Protein AF-A0A8D8CHS1-F1 (afdb_monomer)

Secondary structure (DSSP, 8-state):
-HHHHHHHHHHHSPPB--BTTTTB-HHHHHTTTHHIIIIITTTS-HHHHHHHHHHTB-HHHHHHHHHHHTTS-GGGS-HHHHHHHHHHHTS--S-HHHHHHHHHT----TT--HHHHHHHHHHHHHHHTGGG--

Mean predicted aligned error: 7.47 Å

Foldseek 3Di:
DLVVLLVVLLVVQAAQDFDQPVQSFLVVSCVVCVVVCVPSVVPPAQQSLLVSNLVRYDPVLNVQLCVVCPPDDSSVDGNVRSSVSRCVSRPHPDDLVRLLVVLVPDDADPPDDPVRSVVVNVVSCVSNVVVVVD

InterPro domains:
  IPR055510 Domain of unknown function DUF7083 [PF23309] (6-93)

Nearest PDB structures (foldseek):
  8uyo-assembly1_1  TM=6.974E-01  e=1.046E-02  Homo sapiens
  8rb3-assembly1_A  TM=7.189E-01  e=1.327E-01  Mus musculus
  7t15-assembly1_B  TM=5.092E-01  e=3.398E+00  Simian immunodeficiency virus - cpz

pLDDT: mean 86.01, std 7.74, range [52.75, 95.25]

Structure (mmCIF, N/CA/C/O backbone):
data_AF-A0A8D8CHS1-F1
#
_entry.id   AF-A0A8D8CHS1-F1
#
loop_
_atom_site.group_PDB
_atom_site.id
_atom_site.type_symbol
_atom_site.label_atom_id
_atom_site.label_alt_id
_atom_site.label_comp_id
_atom_site.label_asym_id
_atom_site.label_entity_id
_atom_site.label_seq_id
_atom_site.pdbx_PDB_ins_code
_atom_site.Cartn_x
_atom_site.Cartn_y
_atom_site.Cartn_z
_atom_site.occupancy
_atom_site.B_iso_or_equiv
_atom_site.auth_seq_id
_atom_site.auth_comp_id
_atom_site.auth_asym_id
_atom_site.auth_atom_id
_atom_site.pdbx_PDB_model_num
ATOM 1 N N . ASN A 1 1 ? 3.166 12.541 -24.275 1.00 64.50 1 ASN A N 1
ATOM 2 C CA . ASN A 1 1 ? 4.473 12.366 -23.610 1.00 64.50 1 ASN A CA 1
ATOM 3 C C . ASN A 1 1 ? 4.259 11.487 -22.374 1.00 64.50 1 ASN A C 1
ATOM 5 O O . ASN A 1 1 ? 3.403 11.865 -21.582 1.00 64.50 1 ASN A O 1
ATOM 9 N N . PRO A 1 2 ? 4.913 10.320 -22.209 1.00 67.62 2 PRO A N 1
ATOM 10 C CA . PRO A 1 2 ? 4.682 9.426 -21.061 1.00 67.62 2 PRO A CA 1
ATOM 11 C C . PRO A 1 2 ? 4.878 10.110 -19.698 1.00 67.62 2 PRO A C 1
ATOM 13 O O . PRO A 1 2 ? 4.138 9.822 -18.763 1.00 67.62 2 PRO A O 1
ATOM 16 N N . GLU A 1 3 ? 5.787 11.081 -19.601 1.00 74.94 3 GLU A N 1
ATOM 17 C CA . GLU A 1 3 ? 6.011 11.852 -18.368 1.00 74.94 3 GLU A CA 1
ATOM 18 C C . GLU A 1 3 ? 4.808 12.718 -17.964 1.00 74.94 3 GLU A C 1
ATOM 20 O O . GLU A 1 3 ? 4.461 12.761 -16.790 1.00 74.94 3 GLU A O 1
ATOM 25 N N . GLN A 1 4 ? 4.092 13.316 -18.923 1.00 79.19 4 GLN A N 1
ATOM 26 C CA . GLN A 1 4 ? 2.876 14.095 -18.633 1.00 79.19 4 GLN A CA 1
A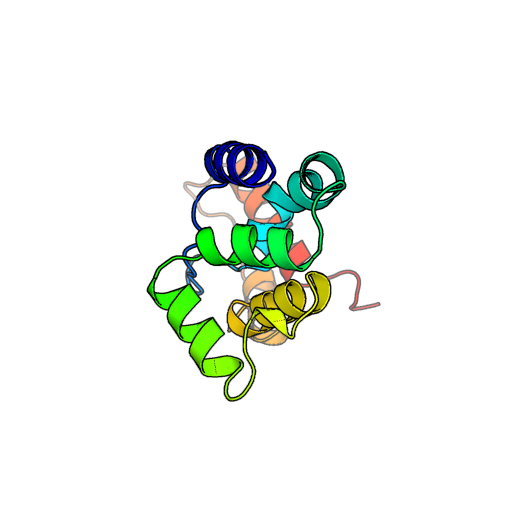TOM 27 C C . GLN A 1 4 ? 1.742 13.222 -18.081 1.00 79.19 4 GLN A C 1
ATOM 29 O O . GLN A 1 4 ? 0.956 13.676 -17.250 1.00 79.19 4 GLN A O 1
ATOM 34 N N . ILE A 1 5 ? 1.652 11.968 -18.537 1.00 80.88 5 ILE A N 1
ATOM 35 C CA . ILE A 1 5 ? 0.672 11.001 -18.028 1.00 80.88 5 ILE A CA 1
ATOM 36 C C . ILE A 1 5 ? 1.037 10.630 -16.588 1.00 80.88 5 ILE A C 1
ATOM 38 O O . ILE A 1 5 ? 0.178 10.670 -15.715 1.00 80.88 5 ILE A O 1
ATOM 42 N N . ILE A 1 6 ? 2.316 10.351 -16.321 1.00 82.81 6 ILE A N 1
ATOM 43 C CA . ILE A 1 6 ? 2.814 10.052 -14.971 1.00 82.81 6 ILE A CA 1
ATOM 44 C C . ILE A 1 6 ? 2.561 11.227 -14.020 1.00 82.81 6 ILE A C 1
ATOM 46 O O . ILE A 1 6 ? 2.073 10.999 -12.920 1.00 82.81 6 ILE A O 1
ATOM 50 N N . ASP A 1 7 ? 2.842 12.467 -14.426 1.00 85.12 7 ASP A N 1
ATOM 51 C CA . ASP A 1 7 ? 2.589 13.654 -13.599 1.00 85.12 7 ASP A CA 1
ATOM 52 C C . ASP A 1 7 ? 1.097 13.850 -13.303 1.00 85.12 7 ASP A C 1
ATOM 54 O O . ASP A 1 7 ? 0.719 14.140 -12.167 1.00 85.12 7 ASP A O 1
ATOM 58 N N . SER A 1 8 ? 0.238 13.633 -14.302 1.00 87.06 8 SER A N 1
ATOM 59 C CA . SER A 1 8 ? -1.216 13.746 -14.136 1.00 87.06 8 SER A CA 1
ATOM 60 C C . SER A 1 8 ? -1.760 12.678 -13.184 1.00 87.06 8 SER A C 1
ATOM 62 O O . SER A 1 8 ? -2.515 12.990 -12.265 1.00 87.06 8 SER A O 1
ATOM 64 N N . LEU A 1 9 ? -1.332 11.422 -13.351 1.00 87.06 9 LEU A N 1
ATOM 65 C CA . LEU A 1 9 ? -1.710 10.320 -12.462 1.00 87.06 9 LEU A CA 1
ATOM 66 C C . LEU A 1 9 ? -1.152 10.522 -11.054 1.00 87.06 9 LEU A C 1
ATOM 68 O O . LEU A 1 9 ? -1.853 10.297 -10.071 1.00 87.06 9 LEU A O 1
ATOM 72 N N . ALA A 1 10 ? 0.081 11.017 -10.944 1.00 87.31 10 ALA A N 1
ATOM 73 C CA . ALA A 1 10 ? 0.673 11.372 -9.668 1.00 87.31 10 ALA A CA 1
ATOM 74 C C . ALA A 1 10 ? -0.160 12.445 -8.949 1.00 87.31 10 ALA A C 1
ATOM 76 O O . ALA A 1 10 ? -0.337 12.351 -7.739 1.00 87.31 10 ALA A O 1
ATOM 77 N N . GLY A 1 11 ? -0.7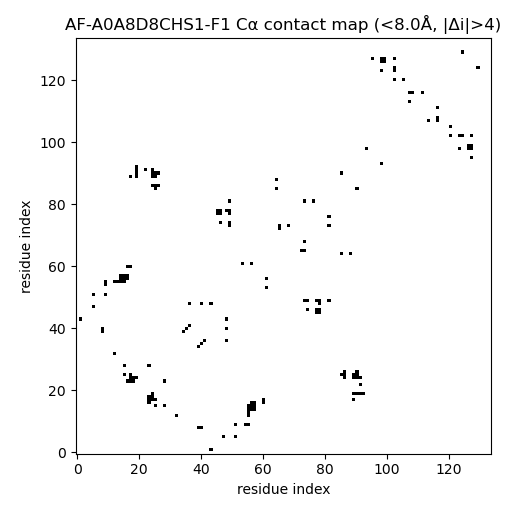22 13.427 -9.654 1.00 88.00 11 GLY A N 1
ATOM 78 C CA . GLY A 1 11 ? -1.619 14.422 -9.054 1.00 88.00 11 GLY A CA 1
ATOM 79 C C . GLY A 1 11 ? -2.839 13.816 -8.342 1.00 88.00 11 GLY A C 1
ATOM 80 O O . GLY A 1 11 ? -3.295 14.364 -7.340 1.00 88.00 11 GLY A O 1
ATOM 81 N N . ASN A 1 12 ? -3.316 12.656 -8.802 1.00 87.19 12 ASN A N 1
ATOM 82 C CA . ASN A 1 12 ? -4.489 11.970 -8.251 1.00 87.19 12 ASN A CA 1
ATOM 83 C C . ASN A 1 12 ? -4.166 11.017 -7.088 1.00 87.19 12 ASN A C 1
ATOM 85 O O . ASN A 1 12 ? -5.075 10.550 -6.401 1.00 87.19 12 ASN A O 1
ATOM 89 N N . ILE A 1 13 ? -2.884 10.731 -6.842 1.00 91.38 13 ILE A N 1
ATOM 90 C CA . ILE A 1 13 ? -2.440 9.815 -5.789 1.00 91.38 13 ILE A CA 1
ATOM 91 C C . ILE A 1 13 ? -1.867 10.623 -4.623 1.00 91.38 13 ILE A C 1
ATOM 93 O O . ILE A 1 13 ? -0.918 11.397 -4.788 1.00 91.38 13 ILE A O 1
ATOM 97 N N . LYS A 1 14 ? -2.407 10.413 -3.418 1.00 91.56 14 LYS A N 1
ATOM 98 C CA . LYS A 1 14 ? -1.819 10.965 -2.188 1.00 91.56 14 LYS A CA 1
ATOM 99 C C . LYS A 1 14 ? -0.586 10.17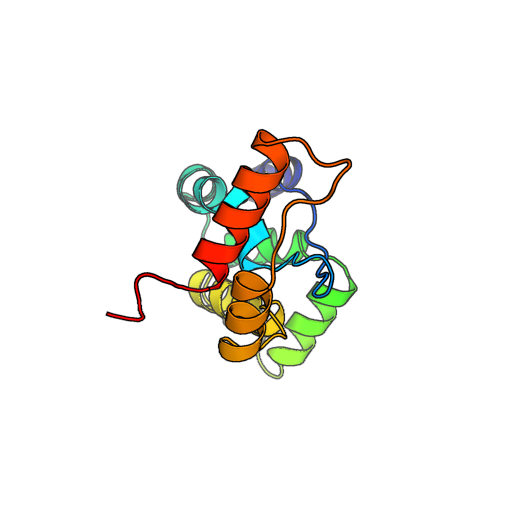3 -1.784 1.00 91.56 14 LYS A C 1
ATOM 101 O O . LYS A 1 14 ? -0.614 8.947 -1.838 1.00 91.56 14 LYS A O 1
ATOM 106 N N . ASP A 1 15 ? 0.431 10.865 -1.292 1.00 93.38 15 ASP A N 1
ATOM 107 C CA . ASP A 1 15 ? 1.663 10.223 -0.842 1.00 93.38 15 ASP A CA 1
ATOM 108 C C . ASP A 1 15 ? 1.390 9.224 0.294 1.00 93.38 15 ASP A C 1
ATOM 110 O O . ASP A 1 15 ? 0.617 9.486 1.224 1.00 93.38 15 ASP A O 1
ATOM 114 N N . PHE A 1 16 ? 2.017 8.059 0.199 1.00 93.69 16 PHE A N 1
ATOM 115 C CA . PHE A 1 16 ? 1.996 7.023 1.212 1.00 93.69 16 PHE A CA 1
ATOM 116 C C . PHE A 1 16 ? 2.954 7.377 2.346 1.00 93.69 16 PHE A C 1
ATOM 118 O O . PHE A 1 16 ? 4.123 7.677 2.114 1.00 93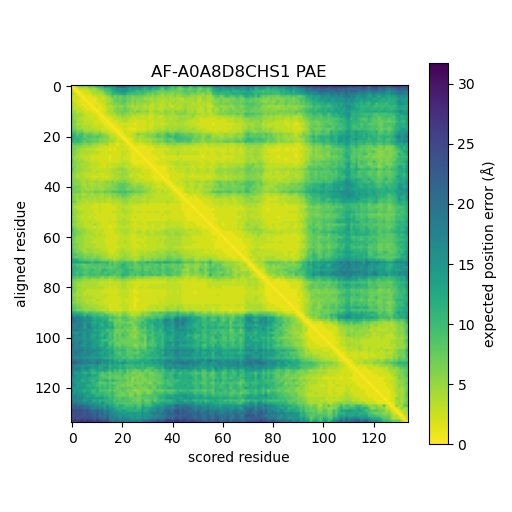.69 16 PHE A O 1
ATOM 125 N N . ARG A 1 17 ? 2.460 7.297 3.580 1.00 92.88 17 ARG A N 1
ATOM 126 C CA . ARG A 1 17 ? 3.260 7.401 4.802 1.00 92.88 17 ARG A CA 1
ATOM 127 C C . ARG A 1 17 ? 2.900 6.227 5.684 1.00 92.88 17 ARG A C 1
ATOM 129 O O . ARG A 1 17 ? 1.721 6.034 5.986 1.00 92.88 17 ARG A O 1
ATOM 136 N N . TYR A 1 18 ? 3.893 5.428 6.035 1.00 91.56 18 TYR A N 1
ATOM 137 C CA . TYR A 1 18 ? 3.667 4.208 6.780 1.00 91.56 18 TYR A CA 1
ATOM 138 C C . TYR A 1 18 ? 3.441 4.523 8.256 1.00 91.56 18 TYR A C 1
ATOM 140 O O . TYR A 1 18 ? 4.262 5.172 8.900 1.00 91.56 18 TYR A O 1
ATOM 148 N N . ASP A 1 19 ? 2.342 4.013 8.803 1.00 87.44 19 ASP A N 1
ATOM 149 C CA . ASP A 1 19 ? 2.031 4.121 10.223 1.00 87.44 19 ASP A CA 1
ATOM 150 C C . ASP A 1 19 ? 1.426 2.799 10.699 1.00 87.44 19 ASP A C 1
ATOM 152 O O . ASP A 1 19 ? 0.256 2.490 10.460 1.00 87.44 19 ASP A O 1
ATOM 156 N N . ALA A 1 20 ? 2.261 1.988 11.346 1.00 78.00 20 AL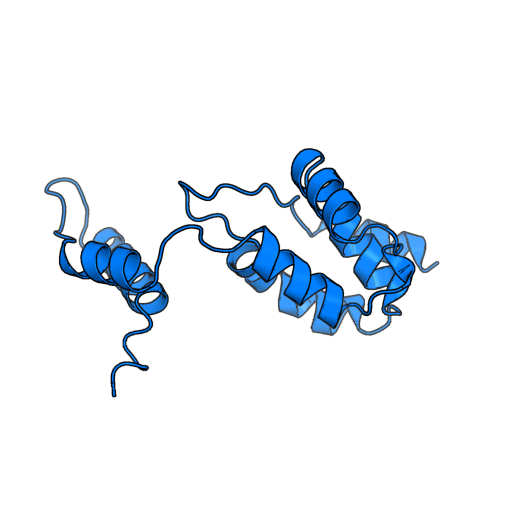A A N 1
ATOM 157 C CA . ALA A 1 20 ? 1.852 0.686 11.854 1.00 78.00 20 ALA A CA 1
ATOM 158 C C . ALA A 1 20 ? 0.814 0.803 12.981 1.00 78.00 20 ALA A C 1
ATOM 160 O O . ALA A 1 20 ? -0.075 -0.043 13.071 1.00 78.00 20 ALA A O 1
ATOM 161 N N . ASP A 1 21 ? 0.912 1.845 13.809 1.00 75.50 21 ASP A N 1
ATOM 162 C CA . ASP A 1 21 ? 0.094 2.018 15.012 1.00 75.50 21 ASP A CA 1
ATOM 163 C C . ASP A 1 21 ? -1.334 2.427 14.637 1.00 75.50 21 ASP A C 1
ATOM 165 O O . ASP A 1 21 ? -2.308 1.925 15.198 1.00 75.50 21 ASP A O 1
ATOM 169 N N . ASN A 1 22 ? -1.469 3.244 13.590 1.00 77.06 22 ASN A N 1
ATOM 170 C CA . ASN A 1 22 ? -2.757 3.640 13.020 1.00 77.06 22 ASN A CA 1
ATOM 171 C C . ASN A 1 22 ? -3.241 2.716 11.887 1.00 77.06 22 ASN A C 1
ATOM 173 O O . ASN A 1 22 ? -4.207 3.033 11.186 1.00 77.06 22 ASN A O 1
ATOM 177 N N . SER A 1 23 ? -2.605 1.549 11.708 1.00 75.25 23 SER A N 1
ATOM 178 C CA . SER A 1 23 ? -2.946 0.564 10.666 1.00 75.25 23 SER A CA 1
ATOM 179 C C . SER A 1 23 ? -2.901 1.128 9.234 1.00 75.25 23 SER A C 1
ATOM 181 O O . SER A 1 23 ? -3.595 0.642 8.336 1.00 75.25 23 SER A O 1
ATOM 183 N N . VAL A 1 24 ? -2.081 2.155 8.999 1.00 85.50 24 VAL A N 1
ATOM 184 C CA . VAL A 1 24 ? -1.796 2.702 7.670 1.00 85.50 24 VAL A CA 1
ATOM 185 C C . VAL A 1 24 ? -0.730 1.825 7.020 1.00 85.50 24 VAL A C 1
ATOM 187 O O . VAL A 1 24 ? 0.467 2.108 7.042 1.00 85.50 24 VAL A O 1
ATOM 190 N N . THR A 1 25 ? -1.192 0.707 6.467 1.00 90.88 25 THR A N 1
ATOM 191 C CA . THR A 1 25 ? -0.360 -0.247 5.727 1.00 90.88 25 THR A CA 1
ATOM 192 C C . THR A 1 25 ? -0.333 0.086 4.243 1.00 90.88 25 THR A C 1
ATOM 194 O O . THR A 1 25 ? -1.258 0.711 3.711 1.00 90.88 25 THR A O 1
ATOM 197 N N . PHE A 1 26 ? 0.700 -0.384 3.547 1.00 92.00 26 PHE A N 1
ATOM 198 C CA . PHE A 1 26 ? 0.784 -0.202 2.100 1.00 92.00 26 PHE A CA 1
ATOM 199 C C . PHE A 1 26 ? -0.383 -0.880 1.375 1.00 92.00 26 PHE A C 1
ATOM 201 O O . PHE A 1 26 ? -0.954 -0.287 0.470 1.00 92.00 26 PHE A O 1
ATOM 208 N N . ALA A 1 27 ? -0.825 -2.060 1.826 1.00 90.25 27 ALA A N 1
ATOM 209 C CA . ALA A 1 27 ? -1.976 -2.752 1.242 1.00 90.25 27 ALA A CA 1
ATOM 210 C C . ALA A 1 27 ? -3.273 -1.917 1.307 1.00 90.25 27 ALA A C 1
ATOM 212 O O . ALA A 1 27 ? -3.994 -1.825 0.317 1.00 90.25 27 ALA A O 1
ATOM 213 N N . ALA A 1 28 ? -3.547 -1.268 2.446 1.00 89.06 28 ALA A N 1
ATOM 214 C CA . ALA A 1 28 ? -4.743 -0.439 2.635 1.00 89.06 28 ALA A CA 1
ATOM 215 C C . ALA A 1 28 ? -4.680 0.917 1.907 1.00 89.06 28 ALA A C 1
ATOM 217 O O . ALA A 1 28 ? -5.711 1.546 1.651 1.00 89.06 28 ALA A O 1
ATOM 218 N N . TRP A 1 29 ? -3.475 1.414 1.627 1.00 92.88 29 TRP A N 1
ATOM 219 C CA . TRP A 1 29 ? -3.279 2.584 0.775 1.00 92.88 29 TRP A CA 1
ATOM 220 C C . TRP A 1 29 ? -3.415 2.208 -0.703 1.00 92.88 29 TRP A C 1
ATOM 222 O O . TRP A 1 29 ? -4.159 2.862 -1.428 1.00 92.88 29 TRP A O 1
ATOM 232 N N . TYR A 1 30 ? -2.765 1.120 -1.120 1.00 92.25 30 TYR A N 1
ATOM 233 C CA . TYR A 1 30 ? -2.736 0.647 -2.500 1.00 92.25 30 TYR A CA 1
ATOM 234 C C . TYR A 1 30 ? -4.128 0.240 -2.994 1.00 92.25 30 TYR A C 1
ATOM 236 O O . TYR A 1 30 ? -4.489 0.593 -4.108 1.00 92.25 30 TYR A O 1
ATOM 244 N N . SER A 1 31 ? -4.967 -0.376 -2.151 1.00 91.38 31 SER A N 1
ATOM 245 C CA . SER A 1 31 ? -6.346 -0.738 -2.525 1.00 91.38 31 SER A CA 1
ATOM 246 C C . SER A 1 31 ? -7.224 0.446 -2.949 1.00 91.38 31 SER A C 1
ATOM 248 O O . SER A 1 31 ? -8.225 0.246 -3.626 1.00 91.38 31 SER A O 1
ATOM 250 N N . ARG A 1 32 ? -6.865 1.685 -2.582 1.00 90.12 32 ARG A N 1
ATOM 251 C CA . ARG A 1 32 ? -7.582 2.901 -3.012 1.00 90.12 32 ARG A CA 1
ATOM 252 C C . ARG A 1 32 ? -7.224 3.333 -4.429 1.00 90.12 32 ARG A C 1
ATOM 254 O O . ARG A 1 32 ? -7.955 4.122 -5.017 1.00 90.12 32 ARG A O 1
ATOM 261 N N . TYR A 1 33 ? -6.079 2.878 -4.926 1.00 91.06 33 TYR A N 1
ATOM 262 C CA . TYR A 1 33 ? -5.512 3.278 -6.209 1.00 91.06 33 TYR A CA 1
ATOM 263 C C . TYR A 1 33 ? -5.271 2.083 -7.138 1.00 91.06 33 TYR A C 1
ATOM 265 O O . TYR A 1 33 ? -4.776 2.284 -8.240 1.00 91.06 33 TYR A O 1
ATOM 273 N N . ASP A 1 34 ? -5.611 0.859 -6.726 1.00 88.94 34 ASP A N 1
ATOM 274 C CA . ASP A 1 34 ? -5.410 -0.348 -7.535 1.00 88.94 34 ASP A CA 1
ATOM 275 C C . ASP A 1 34 ? -6.116 -0.230 -8.893 1.00 88.94 34 ASP A C 1
ATOM 277 O O . ASP A 1 34 ? -5.491 -0.440 -9.929 1.00 88.94 34 ASP A O 1
ATOM 281 N N . ASP A 1 35 ? -7.358 0.268 -8.905 1.00 89.00 35 ASP A N 1
ATOM 282 C CA . ASP A 1 35 ? -8.098 0.555 -10.140 1.00 89.00 35 ASP A CA 1
ATOM 283 C C . ASP A 1 35 ? -7.396 1.591 -11.032 1.00 89.00 35 ASP A C 1
ATOM 285 O O . ASP A 1 35 ? -7.380 1.443 -12.253 1.00 89.00 35 ASP A O 1
ATOM 289 N N . LEU A 1 36 ? -6.753 2.609 -10.445 1.00 90.44 36 LEU A N 1
ATOM 290 C CA . LEU A 1 36 ? -5.979 3.606 -11.196 1.00 90.44 36 LEU A CA 1
ATOM 291 C C . LEU A 1 36 ? -4.772 2.942 -11.871 1.00 90.44 36 LEU A C 1
ATOM 293 O O . LEU A 1 36 ? -4.491 3.199 -13.043 1.00 90.44 36 LEU A O 1
ATOM 297 N N . PHE A 1 37 ? -4.071 2.045 -11.172 1.00 88.44 37 PHE A N 1
ATOM 298 C CA . PHE A 1 37 ? -2.960 1.298 -11.766 1.00 88.44 37 PHE A CA 1
ATOM 299 C C . PHE A 1 37 ? -3.424 0.282 -12.824 1.00 88.44 37 PHE A C 1
ATOM 301 O O . PHE A 1 37 ? -2.724 0.068 -13.819 1.00 88.44 37 PHE A O 1
ATOM 308 N N . ALA A 1 38 ? -4.603 -0.314 -12.635 1.00 87.81 38 ALA A N 1
ATOM 309 C CA . ALA A 1 38 ? -5.176 -1.307 -13.535 1.00 87.81 38 ALA A CA 1
ATOM 310 C C . ALA A 1 38 ? -5.779 -0.696 -14.809 1.00 87.81 38 ALA A C 1
ATOM 312 O O . ALA A 1 38 ? -5.643 -1.287 -15.878 1.00 87.81 38 ALA A O 1
ATOM 313 N N . GLN A 1 39 ? -6.429 0.468 -14.715 1.00 88.00 39 GLN A N 1
ATOM 314 C CA . GLN A 1 39 ? -7.173 1.089 -15.817 1.00 88.00 39 GLN A CA 1
ATOM 315 C C . GLN A 1 39 ? -6.416 2.277 -16.417 1.00 88.00 39 GLN A C 1
ATOM 317 O O . GLN A 1 39 ? -6.070 2.264 -17.601 1.00 88.00 39 GLN A O 1
ATOM 322 N N . ASP A 1 40 ? -6.094 3.283 -15.605 1.00 85.38 40 ASP A N 1
ATOM 323 C CA . ASP A 1 40 ? -5.518 4.540 -16.095 1.00 85.38 40 ASP A CA 1
ATOM 324 C C . ASP A 1 40 ? -4.031 4.398 -16.444 1.00 85.38 40 ASP A C 1
ATOM 326 O O . ASP A 1 40 ? -3.546 4.945 -17.439 1.00 85.38 40 ASP A O 1
ATOM 330 N N . ALA A 1 41 ? -3.300 3.602 -15.661 1.00 86.00 41 ALA A N 1
ATOM 331 C CA . ALA A 1 41 ? -1.906 3.267 -15.923 1.00 86.00 41 ALA A CA 1
ATOM 332 C C . ALA A 1 41 ? -1.739 2.018 -16.806 1.00 86.00 41 ALA A C 1
ATOM 334 O O . ALA A 1 41 ? -0.604 1.606 -17.045 1.00 86.00 41 ALA A O 1
ATOM 335 N N . ALA A 1 42 ? -2.816 1.421 -17.336 1.00 86.00 42 ALA A N 1
ATOM 336 C CA . ALA A 1 42 ? -2.758 0.183 -18.127 1.00 86.00 42 ALA A CA 1
ATOM 337 C C . ALA A 1 42 ? -1.789 0.270 -19.317 1.00 86.00 42 ALA A C 1
ATOM 339 O O . ALA A 1 42 ? -1.125 -0.701 -19.670 1.00 86.00 42 ALA A O 1
ATOM 340 N N . ARG A 1 43 ? -1.701 1.459 -19.925 1.00 85.00 43 ARG A N 1
ATOM 341 C CA . ARG A 1 43 ? -0.846 1.755 -21.085 1.00 85.00 43 ARG A CA 1
ATOM 342 C C . ARG A 1 43 ? 0.619 2.014 -20.721 1.00 85.00 43 ARG A C 1
ATOM 344 O O . ARG A 1 43 ? 1.449 2.125 -21.622 1.00 85.00 43 ARG A O 1
ATOM 351 N N . LEU A 1 44 ? 0.936 2.165 -19.434 1.00 87.06 44 LEU A N 1
ATOM 352 C CA . LEU A 1 44 ? 2.303 2.358 -18.963 1.00 87.06 44 LEU A CA 1
ATOM 353 C C . LEU A 1 44 ? 3.027 1.012 -18.888 1.00 87.06 44 LEU A C 1
ATOM 355 O O . LEU A 1 44 ? 2.462 0.007 -18.460 1.00 87.06 44 LEU A O 1
ATOM 359 N N . GLN A 1 45 ? 4.297 1.025 -19.284 1.00 88.88 45 GLN A N 1
ATOM 360 C CA . GLN A 1 45 ? 5.214 -0.085 -19.050 1.00 88.88 45 GLN A CA 1
ATOM 361 C C . GLN A 1 45 ? 5.507 -0.219 -17.549 1.00 88.88 45 GLN A C 1
ATOM 363 O O . GLN A 1 45 ? 5.351 0.742 -16.786 1.00 88.88 45 GLN A O 1
ATOM 368 N N . ASP A 1 46 ? 5.939 -1.401 -17.124 1.00 88.81 46 ASP A N 1
ATOM 369 C CA . ASP A 1 46 ? 6.184 -1.700 -15.711 1.00 88.81 46 ASP A CA 1
ATOM 370 C C . ASP A 1 46 ? 7.195 -0.742 -15.072 1.00 88.81 46 ASP A C 1
ATOM 372 O O . ASP A 1 46 ? 6.953 -0.240 -13.977 1.00 88.81 46 ASP A O 1
ATOM 376 N N . ASP A 1 47 ? 8.258 -0.371 -15.784 1.00 87.75 47 ASP A N 1
ATOM 377 C CA . ASP A 1 47 ? 9.262 0.582 -15.302 1.00 87.75 47 ASP A CA 1
ATOM 378 C C . ASP A 1 47 ? 8.666 1.978 -15.020 1.00 87.75 47 ASP A C 1
ATOM 380 O O . ASP A 1 47 ? 9.089 2.679 -14.097 1.00 87.75 47 ASP A O 1
ATOM 384 N N . ALA A 1 48 ? 7.673 2.404 -15.803 1.00 88.94 48 ALA A N 1
ATOM 385 C CA . ALA A 1 48 ? 6.956 3.657 -15.598 1.00 88.94 48 ALA A CA 1
ATOM 386 C C . ALA A 1 48 ? 5.978 3.561 -14.417 1.00 88.94 48 ALA A C 1
ATOM 388 O O . AL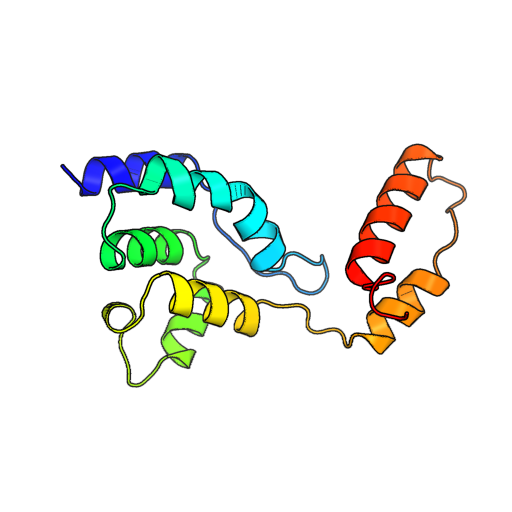A A 1 48 ? 5.881 4.509 -13.633 1.00 88.94 48 ALA A O 1
ATOM 389 N N . LYS A 1 49 ? 5.301 2.417 -14.245 1.00 90.88 49 LYS A N 1
ATOM 390 C CA . LYS A 1 49 ? 4.419 2.164 -13.093 1.00 90.88 49 LYS A CA 1
ATOM 391 C C . LYS A 1 49 ? 5.201 2.104 -11.783 1.00 90.88 49 LYS A C 1
ATOM 393 O O . LYS A 1 49 ? 4.798 2.736 -10.810 1.00 90.88 49 LYS A O 1
ATOM 398 N N . VAL A 1 50 ? 6.349 1.423 -11.775 1.00 90.88 50 VAL A N 1
ATOM 399 C CA . VAL A 1 50 ? 7.267 1.374 -10.627 1.00 90.88 50 VAL A CA 1
ATOM 400 C C . VAL A 1 50 ? 7.748 2.780 -10.278 1.00 90.88 50 VAL A C 1
ATOM 402 O O . VAL A 1 50 ? 7.650 3.192 -9.126 1.00 90.88 50 VAL A O 1
ATOM 405 N N . ARG A 1 51 ? 8.180 3.578 -11.264 1.00 90.00 51 ARG A N 1
ATOM 406 C CA . ARG A 1 51 ? 8.577 4.979 -11.027 1.00 90.00 51 ARG A CA 1
ATOM 407 C C . ARG A 1 51 ? 7.450 5.829 -10.436 1.00 90.00 51 ARG A C 1
ATOM 409 O O . ARG A 1 51 ? 7.700 6.590 -9.503 1.00 90.00 51 ARG A O 1
ATOM 416 N N . LEU A 1 52 ? 6.225 5.701 -10.953 1.00 90.88 52 LEU A N 1
ATOM 417 C CA . LEU A 1 52 ? 5.051 6.396 -10.415 1.00 90.88 52 LEU A CA 1
ATOM 418 C C . LEU A 1 52 ? 4.785 5.995 -8.957 1.00 90.88 52 LEU A C 1
ATOM 420 O O . LEU A 1 52 ? 4.555 6.863 -8.117 1.00 90.88 52 LEU A O 1
ATOM 424 N N . LEU A 1 53 ? 4.862 4.698 -8.655 1.00 92.06 53 LEU A N 1
ATOM 425 C CA . LEU A 1 53 ? 4.634 4.163 -7.317 1.00 92.06 53 LEU A CA 1
ATOM 426 C C . LEU A 1 53 ? 5.681 4.660 -6.314 1.00 92.06 53 LEU A C 1
ATOM 428 O O . LEU A 1 53 ? 5.325 5.157 -5.248 1.00 92.06 53 LEU A O 1
ATOM 432 N N . LEU A 1 54 ? 6.964 4.597 -6.676 1.00 90.88 54 LEU A N 1
ATOM 433 C CA . LEU A 1 54 ? 8.065 5.042 -5.818 1.00 90.88 54 LEU A CA 1
ATOM 434 C C . LEU A 1 54 ? 8.047 6.550 -5.574 1.00 90.88 54 LEU A C 1
ATOM 436 O O . LEU A 1 54 ? 8.332 6.986 -4.463 1.00 90.88 54 LEU A O 1
ATOM 440 N N . ARG A 1 55 ? 7.632 7.346 -6.567 1.00 91.25 55 ARG A N 1
ATOM 441 C CA . ARG A 1 55 ? 7.433 8.796 -6.407 1.00 91.25 55 ARG A CA 1
ATOM 442 C C . ARG A 1 55 ? 6.345 9.136 -5.386 1.00 91.25 55 ARG A C 1
ATOM 444 O O . ARG A 1 55 ? 6.314 10.257 -4.888 1.00 91.25 55 ARG A O 1
ATOM 451 N N . LYS A 1 56 ? 5.445 8.193 -5.106 1.00 93.75 56 LYS A N 1
ATOM 452 C CA . LYS A 1 56 ? 4.353 8.347 -4.146 1.00 93.75 56 LYS A CA 1
ATOM 453 C C . LYS A 1 56 ? 4.642 7.771 -2.777 1.00 93.75 56 LYS A C 1
ATOM 455 O O . LYS A 1 56 ? 3.796 7.891 -1.899 1.00 93.75 56 LYS A O 1
ATOM 460 N N . LEU A 1 57 ? 5.822 7.206 -2.562 1.00 93.50 57 LEU A N 1
ATOM 461 C CA . LEU A 1 57 ? 6.288 6.883 -1.224 1.00 93.50 57 LEU A CA 1
ATOM 462 C C . LEU A 1 57 ? 6.808 8.151 -0.541 1.00 93.50 57 LEU A C 1
ATOM 464 O O . LEU A 1 57 ? 7.446 8.995 -1.171 1.00 93.50 57 LEU A O 1
ATOM 468 N N . GLY A 1 58 ? 6.557 8.278 0.760 1.00 92.75 58 GLY A N 1
ATOM 469 C CA . GLY A 1 58 ? 7.256 9.250 1.585 1.00 92.75 58 GLY A CA 1
ATOM 470 C C . GLY A 1 58 ? 8.764 8.991 1.575 1.00 92.75 58 GLY A C 1
ATOM 471 O O . GLY A 1 58 ? 9.226 7.886 1.289 1.00 92.75 58 GLY A O 1
ATOM 472 N N . LEU A 1 59 ? 9.545 10.027 1.887 1.00 91.81 59 LEU A N 1
ATOM 473 C CA . LEU A 1 59 ? 11.008 9.942 1.948 1.00 91.81 59 LEU A CA 1
ATOM 474 C C . LEU A 1 59 ? 11.519 8.744 2.778 1.00 91.81 59 LEU A C 1
ATOM 476 O O . LEU A 1 59 ? 12.309 7.969 2.234 1.00 91.81 59 LEU A O 1
ATOM 480 N N . PRO A 1 60 ? 11.064 8.518 4.031 1.00 92.06 60 PRO A N 1
ATOM 481 C CA . PRO A 1 60 ? 11.584 7.405 4.823 1.00 92.06 60 PRO A CA 1
ATOM 482 C C . PRO A 1 60 ? 11.150 6.039 4.273 1.00 92.06 60 PRO A C 1
ATOM 484 O O . PRO A 1 60 ? 11.902 5.067 4.357 1.00 92.06 60 PRO A O 1
ATOM 487 N N . GLU A 1 61 ? 9.959 5.935 3.677 1.00 93.31 61 GLU A N 1
ATOM 488 C CA . GLU A 1 61 ? 9.497 4.701 3.040 1.00 93.31 61 GLU A CA 1
ATOM 489 C C . GLU A 1 61 ? 10.291 4.389 1.768 1.00 93.31 61 GLU A C 1
ATOM 491 O O . GLU A 1 61 ? 10.686 3.243 1.544 1.00 93.31 61 GLU A O 1
ATOM 496 N N . HIS A 1 62 ? 10.567 5.408 0.957 1.00 92.19 62 HIS A N 1
ATOM 497 C CA . HIS A 1 62 ? 11.376 5.276 -0.246 1.00 92.19 62 HIS A CA 1
ATOM 498 C C . HIS A 1 62 ? 12.802 4.819 0.090 1.00 92.19 62 HIS A C 1
ATOM 500 O O . HIS A 1 62 ? 13.286 3.847 -0.487 1.00 92.19 62 HIS A O 1
ATOM 506 N N . GLU A 1 63 ? 13.466 5.463 1.056 1.00 92.31 63 GLU A N 1
ATOM 507 C CA . GLU A 1 63 ? 14.810 5.070 1.504 1.00 92.31 63 GLU A CA 1
ATOM 508 C C . GLU A 1 63 ? 14.848 3.631 2.026 1.00 92.31 63 GLU A C 1
ATOM 510 O O . GLU A 1 63 ? 15.767 2.870 1.708 1.00 92.31 63 GLU A O 1
ATOM 515 N N . ARG A 1 64 ? 13.825 3.225 2.786 1.00 92.25 64 ARG A N 1
ATOM 516 C CA . ARG A 1 64 ? 13.715 1.860 3.304 1.00 92.25 64 ARG A CA 1
ATOM 517 C C . ARG A 1 64 ? 13.523 0.829 2.194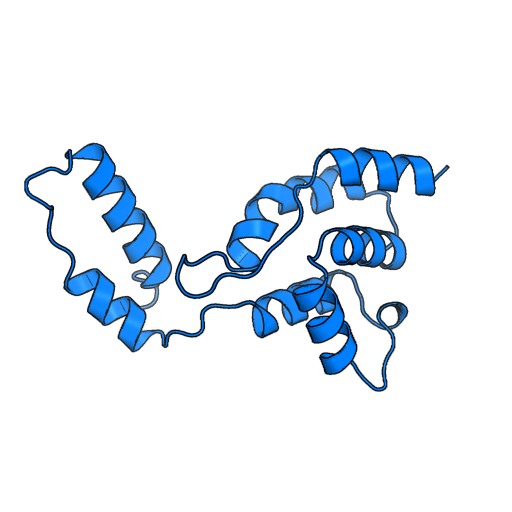 1.00 92.25 64 ARG A C 1
ATOM 519 O O . ARG A 1 64 ? 14.132 -0.235 2.266 1.00 92.25 64 ARG A O 1
ATOM 526 N N . TYR A 1 65 ? 12.717 1.136 1.177 1.00 91.38 65 TYR A N 1
ATOM 527 C CA . TYR A 1 65 ? 12.566 0.273 0.005 1.00 91.38 65 TYR A CA 1
ATOM 528 C C . TYR A 1 65 ? 13.887 0.139 -0.759 1.00 91.38 65 TYR A C 1
ATOM 530 O O . TYR A 1 65 ? 14.342 -0.978 -0.989 1.00 91.38 65 TYR A O 1
ATOM 538 N N . VAL A 1 66 ? 14.541 1.262 -1.078 1.00 90.62 66 VAL A N 1
ATOM 539 C CA . VAL A 1 66 ? 15.828 1.264 -1.793 1.00 90.62 66 VAL A CA 1
ATOM 540 C C . VAL A 1 66 ? 16.888 0.483 -1.019 1.00 90.62 66 VAL A C 1
ATOM 542 O O . VAL A 1 66 ? 17.607 -0.305 -1.618 1.00 90.62 66 VAL A O 1
ATOM 545 N N . SER A 1 67 ? 16.947 0.633 0.305 1.00 91.56 67 SER A N 1
ATOM 546 C CA . SER A 1 67 ? 17.892 -0.109 1.151 1.00 91.56 67 SER A CA 1
ATOM 547 C C . SER A 1 67 ? 17.622 -1.616 1.168 1.00 91.56 67 SER A C 1
ATOM 549 O O . SER A 1 67 ? 18.558 -2.400 1.291 1.00 91.56 67 SER A O 1
ATOM 551 N N . PHE A 1 68 ? 16.355 -2.029 1.058 1.00 89.12 68 PHE A N 1
ATOM 552 C CA . PHE A 1 68 ? 15.961 -3.439 1.082 1.00 89.12 68 PHE A CA 1
ATOM 553 C C . PHE A 1 68 ? 16.312 -4.179 -0.210 1.00 89.12 68 PHE A C 1
ATOM 555 O O . PHE A 1 68 ? 16.703 -5.340 -0.158 1.00 89.12 68 PHE A O 1
ATOM 562 N N . ILE A 1 69 ? 16.175 -3.519 -1.361 1.00 89.06 69 ILE A N 1
ATOM 563 C CA . ILE A 1 69 ? 16.424 -4.152 -2.662 1.00 89.06 69 ILE A CA 1
ATOM 564 C C . ILE A 1 69 ? 17.913 -4.232 -3.030 1.00 89.06 69 ILE A C 1
ATOM 566 O O . ILE A 1 69 ? 18.252 -4.870 -4.024 1.00 89.06 69 ILE A O 1
ATOM 570 N N . LEU A 1 70 ? 18.810 -3.605 -2.259 1.00 87.06 70 LEU A N 1
ATOM 571 C CA . LEU A 1 70 ? 20.247 -3.656 -2.529 1.00 87.06 70 LEU A CA 1
ATOM 572 C C . LEU A 1 70 ? 20.761 -5.108 -2.551 1.00 87.06 70 LEU A C 1
ATOM 574 O O . LEU A 1 70 ? 20.399 -5.902 -1.681 1.00 87.06 70 LEU A O 1
ATOM 578 N N . PRO A 1 71 ? 21.643 -5.462 -3.507 1.00 85.50 71 PRO A N 1
ATOM 579 C CA . PRO A 1 71 ? 22.343 -4.587 -4.459 1.00 85.50 71 PRO A CA 1
ATOM 580 C C . PRO A 1 71 ? 21.597 -4.310 -5.784 1.00 85.50 71 PRO A C 1
ATOM 582 O O . PRO A 1 71 ? 22.170 -3.663 -6.659 1.00 85.50 71 PRO A O 1
ATOM 585 N N . ALA A 1 72 ? 20.366 -4.799 -5.961 1.00 87.12 72 ALA A N 1
ATOM 586 C CA . ALA A 1 72 ? 19.576 -4.576 -7.175 1.00 87.12 72 ALA A CA 1
ATOM 587 C C . ALA A 1 72 ? 19.035 -3.136 -7.260 1.00 87.12 72 ALA A C 1
ATOM 589 O O . ALA A 1 72 ? 18.982 -2.411 -6.260 1.00 87.12 72 ALA A O 1
ATOM 590 N N . VAL A 1 73 ? 18.618 -2.711 -8.458 1.00 80.62 73 VAL A N 1
ATOM 591 C CA . VAL A 1 73 ? 17.997 -1.394 -8.668 1.00 80.62 73 VAL A CA 1
ATOM 592 C C . VAL A 1 73 ? 16.487 -1.517 -8.871 1.00 80.62 73 VAL A C 1
ATOM 594 O O . VAL A 1 73 ? 16.019 -2.527 -9.386 1.00 80.62 73 VAL A O 1
ATOM 597 N N . PRO A 1 74 ? 15.684 -0.478 -8.560 1.00 77.12 74 PRO A N 1
ATOM 598 C CA . PRO A 1 74 ? 14.229 -0.552 -8.711 1.00 77.12 74 PRO A CA 1
ATOM 599 C C . PRO A 1 74 ? 13.739 -0.891 -10.125 1.00 77.12 74 PRO A C 1
ATOM 601 O O . PRO A 1 74 ? 12.606 -1.319 -10.292 1.00 77.12 74 PRO A O 1
ATOM 604 N N . LYS A 1 75 ? 14.579 -0.676 -11.144 1.00 75.75 75 LYS A N 1
ATOM 605 C CA . LYS A 1 75 ? 14.286 -1.000 -12.546 1.00 75.75 75 LYS A CA 1
ATOM 606 C C . LYS A 1 75 ? 14.368 -2.498 -12.856 1.00 75.75 75 LYS A C 1
ATOM 608 O O . LYS A 1 75 ? 13.861 -2.903 -13.894 1.00 75.75 75 LYS A O 1
ATOM 613 N N . ASP A 1 76 ? 15.001 -3.282 -11.985 1.00 79.88 76 ASP A N 1
ATOM 614 C CA . ASP A 1 76 ? 15.164 -4.729 -12.153 1.00 79.88 76 ASP A CA 1
ATOM 615 C C . ASP A 1 76 ? 13.917 -5.507 -11.702 1.00 79.88 76 ASP A C 1
ATOM 617 O O . ASP A 1 76 ? 13.815 -6.708 -11.941 1.00 79.88 76 ASP A O 1
ATOM 621 N N . PHE A 1 77 ? 12.968 -4.831 -11.049 1.00 84.50 77 PHE A N 1
ATOM 622 C CA . PHE A 1 77 ? 11.753 -5.425 -10.506 1.00 84.50 77 PHE A CA 1
ATOM 623 C C . PHE A 1 77 ? 10.557 -5.124 -11.404 1.00 84.50 77 PHE A C 1
ATOM 625 O O . PHE A 1 77 ? 10.393 -4.000 -11.888 1.00 84.50 77 PHE A O 1
ATOM 632 N N . SER A 1 78 ? 9.679 -6.115 -11.580 1.00 91.50 78 SER A N 1
ATOM 633 C CA . SER A 1 78 ? 8.378 -5.872 -12.199 1.00 91.50 78 SER A CA 1
ATOM 634 C C . SER A 1 78 ? 7.501 -5.006 -11.292 1.00 91.50 78 SER A C 1
ATOM 636 O O . SER A 1 78 ? 7.763 -4.831 -10.090 1.00 91.50 78 SER A O 1
ATOM 638 N N . PHE A 1 79 ? 6.420 -4.465 -11.853 1.00 90.25 79 PHE A N 1
ATOM 639 C CA . PHE A 1 79 ? 5.454 -3.723 -11.048 1.00 90.25 79 PHE A CA 1
ATOM 640 C C . PHE A 1 79 ? 4.832 -4.612 -9.961 1.00 90.25 79 PHE A C 1
ATOM 642 O O . PHE A 1 79 ? 4.704 -4.182 -8.814 1.00 90.25 79 PHE A O 1
ATOM 649 N N . ALA A 1 80 ? 4.518 -5.866 -10.298 1.00 91.06 80 ALA A N 1
ATOM 650 C CA . ALA A 1 80 ? 3.961 -6.836 -9.360 1.00 91.06 80 ALA A CA 1
ATOM 651 C C . ALA A 1 80 ? 4.932 -7.146 -8.207 1.00 91.06 80 ALA A C 1
ATOM 653 O O . ALA A 1 80 ? 4.546 -7.043 -7.041 1.00 91.06 80 ALA A O 1
ATOM 654 N N . ASP A 1 81 ? 6.205 -7.417 -8.516 1.00 91.38 81 ASP A N 1
ATOM 655 C CA . ASP A 1 81 ? 7.225 -7.718 -7.500 1.00 91.38 81 ASP A CA 1
ATOM 656 C C . ASP A 1 81 ? 7.450 -6.533 -6.554 1.00 91.38 81 ASP A C 1
ATOM 658 O O . ASP A 1 81 ? 7.598 -6.701 -5.339 1.00 91.38 81 ASP A O 1
ATOM 662 N N . THR A 1 82 ? 7.438 -5.314 -7.101 1.00 91.81 82 THR A N 1
ATOM 663 C CA . THR A 1 82 ? 7.564 -4.078 -6.319 1.00 91.81 82 THR A CA 1
ATOM 664 C C . THR A 1 82 ? 6.390 -3.928 -5.352 1.00 91.81 82 THR A C 1
ATOM 666 O O . THR A 1 82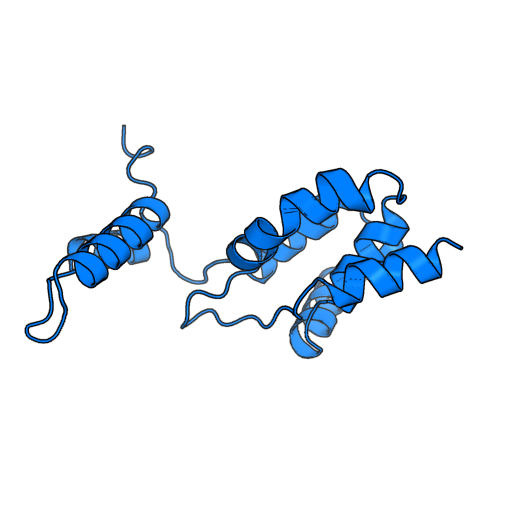 ? 6.589 -3.651 -4.167 1.00 91.81 82 THR A O 1
ATOM 669 N N . VAL A 1 83 ? 5.160 -4.133 -5.835 1.00 92.88 83 VAL A N 1
ATOM 670 C CA . VAL A 1 83 ? 3.944 -4.052 -5.015 1.00 92.88 83 VAL A CA 1
ATOM 671 C C . VAL A 1 83 ? 3.982 -5.077 -3.881 1.00 92.88 83 VAL A C 1
ATOM 673 O O . VAL A 1 83 ? 3.697 -4.723 -2.735 1.00 92.88 83 VAL A O 1
ATOM 676 N N . ASP A 1 84 ? 4.370 -6.320 -4.155 1.00 91.69 84 ASP A N 1
ATOM 677 C CA . ASP A 1 84 ? 4.425 -7.363 -3.128 1.00 91.69 84 ASP A CA 1
ATOM 678 C C . ASP A 1 84 ? 5.561 -7.140 -2.122 1.00 91.69 84 ASP A C 1
ATOM 680 O O . ASP A 1 84 ? 5.365 -7.303 -0.912 1.00 91.69 84 ASP A O 1
ATOM 684 N N . THR A 1 85 ? 6.709 -6.639 -2.579 1.00 91.44 85 THR A N 1
ATOM 685 C CA . THR A 1 85 ? 7.805 -6.214 -1.698 1.00 91.44 85 THR A CA 1
ATOM 686 C C . THR A 1 85 ? 7.358 -5.095 -0.754 1.00 91.44 85 THR A C 1
ATOM 688 O O . THR A 1 85 ? 7.599 -5.159 0.454 1.00 91.44 85 THR A O 1
ATOM 691 N N . LEU A 1 86 ? 6.642 -4.088 -1.264 1.00 92.81 86 LEU A N 1
ATOM 692 C CA . LEU A 1 86 ? 6.125 -2.979 -0.457 1.00 92.81 86 LEU A CA 1
ATOM 693 C C . LEU A 1 86 ? 5.043 -3.432 0.533 1.00 92.81 86 LEU A C 1
ATOM 695 O O . LEU A 1 86 ? 5.050 -2.986 1.682 1.00 92.81 86 LEU A O 1
ATOM 699 N N . LYS A 1 87 ? 4.158 -4.362 0.146 1.00 91.25 87 LYS A N 1
ATOM 700 C CA . LYS A 1 87 ? 3.198 -4.986 1.078 1.00 91.25 87 LYS A CA 1
ATOM 701 C C . LYS A 1 87 ? 3.905 -5.719 2.219 1.00 91.25 87 LYS A C 1
ATOM 703 O O . LYS A 1 87 ? 3.418 -5.673 3.345 1.00 91.25 87 LYS A O 1
ATOM 708 N N . SER A 1 88 ? 5.036 -6.370 1.942 1.00 88.50 88 SER A N 1
ATOM 709 C CA . SER A 1 88 ? 5.841 -7.062 2.954 1.00 88.50 88 SER A CA 1
ATOM 710 C C . SER A 1 88 ? 6.552 -6.077 3.895 1.00 88.50 88 SER A C 1
ATOM 712 O O . SER A 1 88 ? 6.433 -6.173 5.117 1.00 88.50 88 SER A O 1
ATOM 714 N N . LEU A 1 89 ? 7.225 -5.060 3.346 1.00 89.94 89 LEU A N 1
ATOM 715 C CA . LEU A 1 89 ? 7.985 -4.064 4.118 1.00 89.94 89 LEU A CA 1
ATOM 716 C C . LEU A 1 89 ? 7.117 -3.154 4.999 1.00 89.94 89 LEU A C 1
ATOM 718 O O . LEU A 1 89 ? 7.532 -2.748 6.096 1.00 89.94 89 LEU A O 1
ATOM 722 N N . PHE A 1 90 ? 5.928 -2.822 4.500 1.00 90.50 90 PHE A N 1
ATOM 723 C CA . PHE A 1 90 ? 4.979 -1.884 5.100 1.00 90.50 90 PHE A CA 1
ATOM 724 C C . PHE A 1 90 ? 3.637 -2.561 5.416 1.00 90.50 90 PHE A C 1
ATOM 726 O O . PHE A 1 90 ? 2.563 -1.958 5.305 1.00 90.50 90 PHE A O 1
ATOM 733 N N . GLY A 1 91 ? 3.708 -3.842 5.780 1.00 85.31 91 GLY A N 1
ATOM 734 C CA . GLY A 1 91 ? 2.584 -4.638 6.256 1.00 85.31 91 GLY A CA 1
ATOM 735 C C . GLY A 1 91 ? 2.310 -4.442 7.746 1.00 85.31 91 GLY A C 1
ATOM 736 O O . GLY A 1 91 ? 2.979 -3.677 8.437 1.00 85.31 91 GLY A O 1
ATOM 737 N N . ALA A 1 92 ? 1.312 -5.152 8.269 1.00 78.25 92 ALA A N 1
ATOM 738 C CA . ALA A 1 92 ? 1.025 -5.130 9.699 1.00 78.25 92 ALA A CA 1
ATOM 739 C C . ALA A 1 92 ? 2.194 -5.738 10.497 1.00 78.25 92 ALA A C 1
ATOM 741 O O . ALA A 1 92 ? 2.626 -6.854 10.217 1.00 78.25 92 ALA A O 1
ATOM 742 N N . LYS A 1 93 ? 2.673 -5.032 11.530 1.00 73.31 93 LYS A N 1
ATOM 743 C CA . LYS A 1 93 ? 3.671 -5.566 12.484 1.00 73.31 93 LYS A CA 1
ATOM 744 C C . LYS A 1 93 ? 3.074 -6.564 13.479 1.00 73.31 93 LYS A C 1
ATOM 746 O O . LYS A 1 93 ? 3.802 -7.241 14.197 1.00 73.31 93 LYS A O 1
ATOM 751 N N . GLU A 1 94 ? 1.750 -6.615 13.565 1.00 73.50 94 GLU A N 1
ATOM 752 C CA . GLU A 1 94 ? 1.032 -7.415 14.544 1.00 73.50 94 GLU A CA 1
ATOM 753 C C . GLU A 1 94 ? 0.750 -8.829 14.018 1.00 73.50 94 GLU A C 1
ATOM 755 O O . GLU A 1 94 ? 0.273 -9.018 12.894 1.00 73.50 94 GLU A O 1
ATOM 760 N N . SER A 1 95 ? 1.012 -9.836 14.858 1.00 76.75 95 SER A N 1
ATOM 761 C CA . SER A 1 95 ? 0.731 -11.232 14.521 1.00 76.75 95 SER A CA 1
ATOM 762 C C . SER A 1 95 ? -0.765 -11.457 14.258 1.00 76.75 95 SER A C 1
ATOM 764 O O . SER A 1 95 ? -1.624 -10.744 14.782 1.00 76.75 95 SER A O 1
ATOM 766 N N . VAL A 1 96 ? -1.100 -12.490 13.478 1.00 74.62 96 VAL A N 1
ATOM 767 C CA . VAL A 1 96 ? -2.503 -12.898 13.263 1.00 74.62 96 VAL A CA 1
ATOM 768 C C . VAL A 1 96 ? -3.199 -13.160 14.603 1.00 74.62 96 VAL A C 1
ATOM 770 O O . VAL A 1 96 ? -4.317 -12.705 14.807 1.00 74.62 96 VAL A O 1
ATOM 773 N N . VAL A 1 97 ? -2.531 -13.834 15.545 1.00 79.25 97 VAL A N 1
ATOM 774 C CA . VAL A 1 97 ? -3.104 -14.158 16.863 1.00 79.25 97 VAL A CA 1
ATOM 775 C C . VAL A 1 97 ? -3.400 -12.894 17.668 1.00 79.25 97 VAL A C 1
ATOM 777 O O . VAL A 1 97 ? -4.481 -12.774 18.236 1.00 79.25 97 VAL A O 1
ATOM 780 N N . SER A 1 98 ? -2.481 -11.930 17.672 1.00 80.19 98 SER A N 1
ATOM 781 C CA . SER A 1 98 ? -2.648 -10.655 18.378 1.00 80.19 98 SER A CA 1
ATOM 782 C C . SER A 1 98 ? -3.809 -9.836 17.798 1.00 80.19 98 SER A C 1
ATOM 784 O O . SER A 1 98 ? -4.675 -9.390 18.554 1.00 80.19 98 SER A O 1
ATOM 786 N N . ARG A 1 99 ? -3.916 -9.752 16.461 1.00 78.00 99 ARG A N 1
ATOM 787 C CA . ARG A 1 99 ? -5.066 -9.124 15.781 1.00 78.00 99 ARG A CA 1
ATOM 788 C C . ARG A 1 99 ? -6.384 -9.807 16.141 1.00 78.00 99 ARG A C 1
ATOM 790 O O . ARG A 1 99 ? -7.368 -9.136 16.451 1.00 78.00 99 ARG A O 1
ATOM 797 N N . ARG A 1 100 ? -6.396 -11.145 16.154 1.00 82.56 100 ARG A N 1
ATOM 798 C CA . ARG A 1 100 ? -7.585 -11.932 16.502 1.00 82.56 100 ARG A CA 1
ATOM 799 C C . ARG A 1 100 ? -8.026 -11.706 17.940 1.00 82.56 100 ARG A C 1
ATOM 801 O O . ARG A 1 100 ? -9.200 -11.454 18.192 1.00 82.56 100 ARG A O 1
ATOM 808 N N . TYR A 1 101 ? -7.075 -11.748 18.866 1.00 84.19 101 TYR A N 1
ATOM 809 C CA . TYR A 1 101 ? -7.322 -11.489 20.276 1.00 84.19 101 TYR A CA 1
ATOM 810 C C . TYR A 1 101 ? -7.911 -10.091 20.489 1.00 84.19 101 TYR A C 1
ATOM 812 O O . TYR A 1 101 ? -8.958 -9.964 21.115 1.00 84.19 101 TYR A O 1
ATOM 820 N N . ARG A 1 102 ? -7.324 -9.056 19.872 1.00 81.75 102 ARG A N 1
ATOM 821 C CA . ARG A 1 102 ? -7.845 -7.683 19.935 1.00 81.75 102 ARG A CA 1
ATOM 822 C C . ARG A 1 102 ? -9.279 -7.580 19.416 1.00 81.75 102 ARG A C 1
ATOM 824 O O . ARG A 1 102 ? -10.107 -6.941 20.057 1.00 81.75 102 ARG A O 1
ATOM 831 N N . CYS A 1 103 ? -9.581 -8.209 18.279 1.00 83.69 103 CYS A N 1
ATOM 832 C CA . CYS A 1 103 ? -10.931 -8.218 17.715 1.00 83.69 103 CYS A CA 1
ATOM 833 C C . CYS A 1 103 ? -11.953 -8.844 18.675 1.00 83.69 103 CYS A C 1
ATOM 835 O O . CYS A 1 103 ? -13.056 -8.329 18.798 1.00 83.69 103 CYS A O 1
ATOM 837 N N . LEU A 1 104 ? -11.594 -9.920 19.383 1.00 86.31 104 LEU A N 1
ATOM 838 C CA . LEU A 1 104 ? -12.482 -10.571 20.356 1.00 86.31 104 LEU A CA 1
ATOM 839 C C . LEU A 1 104 ? -12.670 -9.757 21.645 1.00 86.31 104 LEU A C 1
ATOM 841 O O . LEU A 1 104 ? -13.625 -9.986 22.380 1.00 86.31 104 LEU A O 1
ATOM 845 N N . GLN A 1 105 ? -11.771 -8.812 21.924 1.00 87.69 105 GLN A N 1
ATOM 846 C CA . GLN A 1 105 ? -11.827 -7.954 23.107 1.00 87.69 105 GLN A CA 1
ATOM 847 C C . GLN A 1 105 ? -12.600 -6.649 22.896 1.00 87.69 105 GLN A C 1
ATOM 849 O O . GLN A 1 105 ? -12.761 -5.882 23.848 1.00 87.69 105 GLN A O 1
ATOM 854 N N . ILE A 1 106 ? -13.057 -6.348 21.677 1.00 88.75 106 ILE A N 1
ATOM 855 C CA . ILE A 1 106 ? -13.750 -5.083 21.442 1.00 88.75 106 ILE A CA 1
ATOM 856 C C . ILE A 1 106 ? -15.120 -5.067 22.111 1.00 88.75 106 ILE A C 1
ATOM 858 O O . ILE A 1 106 ? -15.925 -5.984 21.980 1.00 88.75 106 ILE A O 1
ATOM 862 N N . SER A 1 107 ? -15.398 -3.961 22.785 1.00 90.62 107 SER A N 1
ATOM 863 C CA . SER A 1 107 ? -16.718 -3.607 23.280 1.00 90.62 107 SER A CA 1
ATOM 864 C C . SER A 1 107 ? -17.094 -2.221 22.766 1.00 90.62 107 SER A C 1
ATOM 866 O O . SER A 1 107 ? -16.231 -1.411 22.387 1.00 90.62 107 SER A O 1
ATOM 868 N N . LYS A 1 108 ? -18.399 -1.959 22.698 1.00 92.44 108 LYS A N 1
ATOM 869 C CA . LYS A 1 108 ? -18.922 -0.644 22.338 1.00 92.44 108 LYS A CA 1
ATOM 870 C C . LYS A 1 108 ? -18.589 0.340 23.456 1.00 92.44 108 LYS A C 1
ATOM 872 O O . LYS A 1 108 ? -18.906 0.081 24.617 1.00 92.44 108 LYS A O 1
ATOM 877 N N . GLN A 1 109 ? -18.002 1.483 23.113 1.00 91.50 109 GLN A N 1
ATOM 878 C CA . GLN A 1 109 ? -17.751 2.522 24.111 1.00 91.50 109 GLN A CA 1
ATOM 879 C C . GLN A 1 109 ? -19.055 3.268 24.469 1.00 91.50 109 GLN A C 1
ATOM 881 O O . GLN A 1 109 ? -19.966 3.358 23.634 1.00 91.50 109 GLN A O 1
ATOM 886 N N . PRO A 1 110 ? -19.179 3.836 25.685 1.00 90.50 110 PRO A N 1
ATOM 887 C CA . PRO A 1 110 ? -20.386 4.563 26.091 1.00 90.50 110 PRO A CA 1
ATOM 888 C C . PRO A 1 110 ? -20.711 5.757 25.181 1.00 90.50 110 PRO A C 1
ATOM 890 O O . PRO A 1 110 ? -21.878 6.024 24.915 1.00 90.50 110 PRO A O 1
ATOM 893 N N . THR A 1 111 ? -19.679 6.434 24.674 1.00 92.81 111 THR A N 1
ATOM 894 C CA . THR A 1 111 ? -19.763 7.630 23.820 1.00 92.81 111 THR A CA 1
ATOM 895 C C . THR A 1 111 ? -19.848 7.328 22.321 1.00 92.81 111 THR A C 1
ATOM 897 O O . THR A 1 111 ? -20.074 8.236 21.529 1.00 92.81 111 THR A O 1
ATOM 900 N N . GLU A 1 112 ? -19.653 6.072 21.917 1.00 93.12 112 GLU A N 1
ATOM 901 C CA . GLU A 1 112 ? -19.653 5.643 20.515 1.00 93.12 112 GLU A CA 1
ATOM 902 C C . GLU A 1 112 ? -21.086 5.351 20.052 1.00 93.12 112 GLU A C 1
ATOM 904 O O . GLU A 1 112 ? -21.864 4.739 20.784 1.00 93.12 112 GLU A O 1
ATOM 909 N N . ASP A 1 113 ? -21.469 5.761 18.846 1.00 95.25 113 ASP A N 1
ATOM 910 C CA . ASP A 1 113 ? -22.760 5.383 18.268 1.00 95.25 113 ASP A CA 1
ATOM 911 C C . ASP A 1 113 ? -22.714 3.966 17.656 1.00 95.25 113 ASP A C 1
ATOM 913 O O . ASP A 1 113 ? -21.654 3.367 17.464 1.00 95.25 113 ASP A O 1
ATOM 917 N N . HIS A 1 114 ? -23.882 3.395 17.355 1.00 91.56 114 HIS A N 1
ATOM 918 C CA . HIS A 1 114 ? -23.965 2.027 16.834 1.00 91.56 114 HIS A CA 1
ATOM 919 C C . HIS A 1 114 ? -23.324 1.855 15.451 1.00 91.56 114 HIS A C 1
ATOM 921 O O . HIS A 1 114 ? -22.785 0.784 15.176 1.00 91.56 114 HIS A O 1
ATOM 927 N N . VAL A 1 115 ? -23.362 2.879 14.594 1.00 94.00 115 VAL A N 1
ATOM 928 C CA . VAL A 1 115 ? -22.791 2.812 13.243 1.00 94.00 115 VAL A CA 1
ATOM 929 C C . VAL A 1 115 ? -21.271 2.830 13.332 1.00 94.00 115 VAL A C 1
ATOM 931 O O . VAL A 1 115 ? -20.623 1.965 12.747 1.00 94.00 115 VAL A O 1
ATOM 934 N N . SER A 1 116 ? -20.699 3.736 14.126 1.00 92.25 116 SER A N 1
ATOM 935 C CA . SER A 1 116 ? -19.250 3.775 14.369 1.00 92.25 116 SER A CA 1
ATOM 936 C C . SER A 1 116 ? -18.734 2.461 14.959 1.00 92.25 116 SER A C 1
ATOM 938 O O . SER A 1 116 ? -17.738 1.915 14.474 1.00 92.25 116 SER A O 1
ATOM 940 N N . TYR A 1 117 ? -19.461 1.892 15.929 1.00 92.19 117 TYR A N 1
ATOM 941 C CA . TYR A 1 117 ? -19.125 0.586 16.494 1.00 92.19 117 TYR A CA 1
ATOM 942 C C . TYR A 1 117 ? -19.178 -0.531 15.444 1.00 92.19 117 TYR A C 1
ATOM 944 O O . TYR A 1 117 ? -18.220 -1.293 15.314 1.00 92.19 117 TYR A O 1
ATOM 952 N N . ALA A 1 118 ? -20.249 -0.609 14.648 1.00 91.12 118 ALA A N 1
ATOM 953 C CA . ALA A 1 118 ? -20.388 -1.615 13.595 1.00 91.12 118 ALA A CA 1
ATOM 954 C C . ALA A 1 118 ? -19.276 -1.503 12.536 1.00 91.12 118 ALA A C 1
ATOM 956 O O . ALA A 1 118 ? -18.693 -2.514 12.145 1.00 91.12 118 ALA A O 1
ATOM 957 N N . CYS A 1 119 ? -18.921 -0.283 12.122 1.00 89.31 119 CYS A N 1
ATOM 958 C CA . CYS A 1 119 ? -17.799 -0.031 11.217 1.00 89.31 119 CYS A CA 1
ATOM 959 C C . CYS A 1 119 ? -16.473 -0.544 11.798 1.00 89.31 119 CYS A C 1
ATOM 961 O O . CYS A 1 119 ? -15.700 -1.201 11.094 1.00 89.31 119 CYS A O 1
ATOM 963 N N . ARG A 1 120 ? -16.220 -0.292 13.089 1.00 89.62 120 ARG A N 1
ATOM 964 C CA . ARG A 1 120 ? -15.011 -0.752 13.787 1.00 89.62 120 ARG A CA 1
ATOM 965 C C . ARG A 1 120 ? -14.958 -2.276 13.904 1.00 89.62 120 ARG A C 1
ATOM 967 O O . ARG A 1 120 ? -13.916 -2.860 13.614 1.00 89.62 120 ARG A O 1
ATOM 974 N N . VAL A 1 121 ? -16.073 -2.913 14.268 1.00 88.25 121 VAL A N 1
ATOM 975 C CA . VAL A 1 121 ? -16.204 -4.380 14.326 1.00 88.25 121 VAL A CA 1
ATOM 976 C C . VAL A 1 121 ? -15.941 -4.994 12.951 1.00 88.25 121 VAL A C 1
ATOM 978 O O . VAL A 1 121 ? -15.093 -5.872 12.835 1.00 88.25 121 VAL A O 1
ATOM 981 N N . ASN A 1 122 ? -16.593 -4.496 11.895 1.00 88.81 122 ASN A N 1
ATOM 982 C CA . ASN A 1 122 ? -16.424 -5.018 10.536 1.00 88.81 122 ASN A CA 1
ATOM 983 C C . ASN A 1 122 ? -14.969 -4.940 10.063 1.00 88.81 122 ASN A C 1
ATOM 985 O O . ASN A 1 122 ? -14.442 -5.925 9.545 1.00 88.81 122 ASN A O 1
ATOM 989 N N . LYS A 1 123 ? -14.300 -3.800 10.284 1.00 84.06 123 LYS A N 1
ATOM 990 C CA . LYS A 1 123 ? -12.879 -3.637 9.946 1.00 84.06 123 LYS A CA 1
ATOM 991 C C . LYS A 1 123 ? -12.016 -4.693 10.645 1.00 84.06 123 LYS A C 1
ATOM 993 O O . LYS A 1 123 ? -11.217 -5.364 9.995 1.00 84.06 123 LYS A O 1
ATOM 998 N N . LEU A 1 124 ? -12.206 -4.868 11.952 1.00 82.12 124 LEU A N 1
ATOM 999 C CA . LEU A 1 124 ? -11.428 -5.819 12.746 1.00 82.12 124 LEU A CA 1
ATOM 1000 C C . LEU A 1 124 ? -11.723 -7.276 12.372 1.00 82.12 124 LEU A C 1
ATOM 1002 O O . LEU A 1 124 ? -10.799 -8.082 12.360 1.00 82.12 124 LEU A O 1
ATOM 1006 N N . CYS A 1 125 ? -12.958 -7.617 11.997 1.00 82.00 125 CYS A N 1
ATOM 1007 C CA . CYS A 1 125 ? -13.314 -8.958 11.522 1.00 82.00 125 CYS A CA 1
ATOM 1008 C C . CYS A 1 125 ? -12.644 -9.320 10.186 1.00 82.00 125 CYS A C 1
ATOM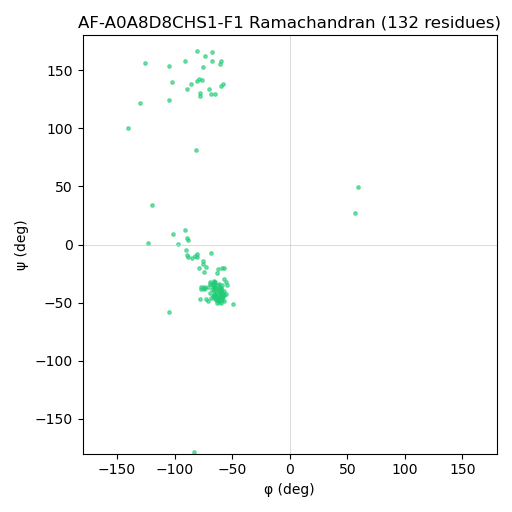 1010 O O . CYS A 1 125 ? -12.245 -10.470 9.987 1.00 82.00 125 CYS A O 1
ATOM 1012 N N . VAL A 1 126 ? -12.489 -8.354 9.274 1.00 80.94 126 VAL A N 1
ATOM 1013 C CA . VAL A 1 126 ? -11.729 -8.555 8.028 1.00 80.94 126 VAL A CA 1
ATOM 1014 C C . VAL A 1 126 ? -10.247 -8.771 8.343 1.00 80.94 126 VAL A C 1
ATOM 1016 O O . VAL A 1 126 ? -9.636 -9.705 7.830 1.00 80.94 126 VAL A O 1
ATOM 1019 N N . GLU A 1 127 ? -9.673 -7.969 9.242 1.00 75.56 127 GLU A N 1
ATOM 1020 C CA . GLU A 1 127 ? -8.281 -8.132 9.683 1.00 75.56 127 GLU A CA 1
ATOM 1021 C C . GLU A 1 127 ? -8.045 -9.435 10.467 1.00 75.56 127 GLU A C 1
ATOM 1023 O O . GLU A 1 127 ? -6.957 -10.008 10.391 1.00 75.56 127 GLU A O 1
ATOM 1028 N N . PHE A 1 128 ? -9.052 -9.914 11.201 1.00 73.50 128 PHE A N 1
ATOM 1029 C CA . PHE A 1 128 ? -9.063 -11.194 11.914 1.00 73.50 128 PHE A CA 1
ATOM 1030 C C . PHE A 1 128 ? -8.949 -12.387 10.942 1.00 73.50 128 PHE A C 1
ATOM 1032 O O . PHE A 1 128 ? -8.469 -13.458 11.338 1.00 73.50 128 PHE A O 1
ATOM 1039 N N . ASP A 1 129 ? -9.352 -12.198 9.678 1.00 72.94 129 ASP A N 1
ATOM 1040 C CA . ASP A 1 129 ? -9.412 -13.232 8.639 1.00 72.94 129 ASP A CA 1
ATOM 1041 C C . ASP A 1 129 ? -10.347 -14.384 9.056 1.00 72.94 129 ASP A C 1
ATOM 1043 O O . ASP A 1 129 ? -9.972 -15.559 9.083 1.00 72.94 129 ASP A O 1
ATOM 1047 N N . LEU A 1 130 ? -11.564 -14.019 9.493 1.00 64.19 130 LEU A N 1
ATOM 1048 C CA . LEU A 1 130 ? -12.498 -14.927 10.186 1.00 64.19 130 LEU A CA 1
ATOM 1049 C C . LEU A 1 130 ? -12.922 -16.093 9.301 1.00 64.19 130 LEU A C 1
ATOM 1051 O O . LEU A 1 130 ? -13.043 -17.216 9.782 1.00 64.19 130 LEU A O 1
ATOM 1055 N N . GLY A 1 131 ? -13.052 -15.839 8.000 1.00 62.72 131 GLY A N 1
ATOM 1056 C CA . GLY A 1 131 ? -13.402 -16.847 7.004 1.00 62.72 131 GLY A CA 1
ATOM 1057 C C . GLY A 1 131 ? -12.326 -17.906 6.743 1.00 62.72 131 GLY A C 1
ATOM 1058 O O . GLY A 1 131 ? -12.613 -18.859 6.035 1.00 62.72 131 GLY A O 1
ATOM 1059 N N . LYS A 1 132 ? -11.109 -17.775 7.293 1.00 67.81 132 LYS A N 1
ATOM 1060 C CA . LYS A 1 132 ? -10.038 -18.785 7.159 1.00 67.81 132 LYS A CA 1
ATOM 1061 C C . LYS A 1 132 ? -9.861 -19.671 8.395 1.00 67.81 132 LYS A C 1
ATOM 1063 O O . LYS A 1 132 ? -8.857 -20.369 8.508 1.00 67.81 132 LYS A O 1
ATOM 1068 N N . LEU A 1 133 ? -10.774 -19.594 9.367 1.00 63.62 133 LEU A N 1
ATOM 1069 C CA . LEU A 1 133 ? -10.806 -20.517 10.511 1.00 63.62 133 LEU A CA 1
ATOM 1070 C C . LEU A 1 133 ? -11.566 -21.821 10.226 1.00 63.62 133 LEU A C 1
ATOM 1072 O O . LEU A 1 133 ? -11.494 -22.737 11.042 1.00 63.62 133 LEU A O 1
ATOM 1076 N N . THR A 1 134 ? -12.291 -21.877 9.111 1.00 52.75 134 THR A N 1
ATOM 1077 C CA . THR A 1 134 ? -13.053 -23.034 8.621 1.00 52.75 134 THR A CA 1
ATOM 1078 C C . THR A 1 134 ? -12.289 -23.756 7.530 1.00 52.75 134 THR A C 1
ATOM 1080 O O . THR A 1 134 ? -12.272 -25.002 7.567 1.00 52.75 134 THR A O 1
#

Solvent-accessible surface area (backbone atoms only — not comparable to full-atom values): 7939 Å² total; per-residue (Å²): 108,74,66,61,53,47,55,56,55,49,73,76,52,77,68,46,69,83,33,69,90,80,65,39,26,43,57,72,56,44,68,79,44,46,64,48,54,62,59,77,40,53,86,51,54,45,64,56,50,40,50,52,54,53,72,32,36,32,72,72,56,38,54,52,50,56,64,65,49,55,95,56,56,82,78,80,43,52,41,67,57,48,52,54,50,43,34,64,78,34,37,80,88,66,51,69,67,57,44,34,53,53,49,74,67,67,72,80,54,94,89,54,53,72,64,62,44,50,53,52,49,53,53,36,46,60,71,41,44,63,86,74,80,117

Organism: Culex pipiens (NCBI:txid7175)

Radius of gyration: 17.82 Å; Cα contacts (8 Å, |Δi|>4): 91; chains: 1; bounding box: 46×38×50 Å

Sequence (134 aa):
NPEQIIDSLAGNIKDFRYDADNSVTFAAWYSRYDDLFAQDAARLQDDAKVRLLLRKLGLPEHERYVSFILPAVPKDFSFADTVDTLKSLFGAKESVVSRRYRCLQISKQPTEDHVSYACRVNKLCVEFDLGKLT